Protein AF-A0A6P1HX09-F1 (afdb_monomer_lite)

Structure (mmCIF, N/CA/C/O backbone):
data_AF-A0A6P1HX09-F1
#
_entry.id   AF-A0A6P1HX09-F1
#
loop_
_atom_site.group_PDB
_atom_site.id
_atom_site.type_symbol
_atom_site.label_atom_id
_atom_site.label_alt_id
_atom_site.label_comp_id
_atom_site.label_asym_id
_atom_site.label_entity_id
_atom_site.label_seq_id
_atom_site.pdbx_PDB_ins_code
_atom_site.Cartn_x
_atom_site.Cartn_y
_atom_site.Cartn_z
_atom_site.occupancy
_atom_site.B_iso_or_equiv
_atom_site.auth_seq_id
_atom_site.auth_comp_id
_atom_site.auth_asym_id
_atom_site.auth_atom_id
_atom_site.pdbx_PDB_model_num
ATOM 1 N N . MET A 1 1 ? 6.838 22.957 4.792 1.00 38.12 1 MET A N 1
ATOM 2 C CA . MET A 1 1 ? 5.748 22.077 5.249 1.00 38.12 1 MET A CA 1
ATOM 3 C C . MET A 1 1 ? 5.757 20.875 4.335 1.00 38.12 1 MET A C 1
ATOM 5 O O . MET A 1 1 ? 5.362 21.014 3.189 1.00 38.12 1 MET A O 1
ATOM 9 N N . THR A 1 2 ? 6.320 19.754 4.771 1.00 41.56 2 THR A N 1
ATOM 10 C CA . THR A 1 2 ? 6.029 18.472 4.128 1.00 41.56 2 THR A CA 1
ATOM 11 C C . THR A 1 2 ? 4.670 18.055 4.652 1.00 41.56 2 THR A C 1
ATOM 13 O O . THR A 1 2 ? 4.518 17.811 5.846 1.00 41.56 2 THR A O 1
ATOM 16 N N . ASP A 1 3 ? 3.683 18.127 3.773 1.00 48.19 3 ASP A N 1
ATOM 17 C CA . ASP A 1 3 ? 2.306 17.742 4.028 1.00 48.19 3 ASP A CA 1
ATOM 18 C C . ASP A 1 3 ? 2.295 16.239 4.341 1.00 48.19 3 ASP A C 1
ATOM 20 O O . ASP A 1 3 ? 2.433 15.400 3.453 1.00 48.19 3 ASP A O 1
ATOM 24 N N . SER A 1 4 ? 2.301 15.894 5.630 1.00 53.03 4 SER A N 1
ATOM 25 C CA . SER A 1 4 ? 2.424 14.512 6.113 1.00 53.03 4 SER A CA 1
ATOM 26 C C . SER A 1 4 ? 1.203 13.653 5.794 1.00 53.03 4 SER A C 1
ATOM 28 O O . SER A 1 4 ? 1.224 12.453 6.067 1.00 53.03 4 SER A O 1
ATOM 30 N N . ASP A 1 5 ? 0.177 14.265 5.208 1.00 59.88 5 ASP A N 1
ATOM 31 C CA . ASP A 1 5 ? -1.135 13.672 5.004 1.00 59.88 5 ASP A CA 1
ATOM 32 C C . ASP A 1 5 ? -1.374 13.303 3.530 1.00 59.88 5 ASP A C 1
ATOM 34 O O . ASP A 1 5 ? -2.375 12.666 3.208 1.00 59.88 5 ASP A O 1
ATOM 38 N N . VAL A 1 6 ? -0.434 13.613 2.628 1.00 70.25 6 VAL A N 1
ATOM 39 C CA . VAL A 1 6 ? -0.580 13.339 1.191 1.00 70.25 6 VAL A CA 1
ATOM 40 C C . VAL A 1 6 ? -0.124 11.922 0.857 1.00 70.25 6 VAL A C 1
ATOM 42 O O . VAL A 1 6 ? 1.008 11.534 1.140 1.00 70.25 6 VAL A O 1
ATOM 45 N N . VAL A 1 7 ? -1.044 11.159 0.282 1.00 82.44 7 VAL A N 1
ATOM 46 C CA . VAL A 1 7 ? -0.865 9.848 -0.359 1.00 82.44 7 VAL A CA 1
ATOM 47 C C . VAL A 1 7 ? -1.191 10.038 -1.835 1.00 82.44 7 VAL A C 1
ATOM 49 O O . VAL A 1 7 ? -2.063 10.854 -2.155 1.00 82.44 7 VAL A O 1
ATOM 52 N N . ASP A 1 8 ? -0.518 9.318 -2.727 1.00 85.44 8 ASP A N 1
ATOM 53 C CA . ASP A 1 8 ? -0.711 9.524 -4.168 1.00 85.44 8 ASP A CA 1
ATOM 54 C C . ASP A 1 8 ? -2.157 9.261 -4.622 1.00 85.44 8 ASP A C 1
ATOM 56 O O . ASP A 1 8 ? -2.694 9.989 -5.462 1.00 85.44 8 ASP A O 1
ATOM 60 N N . ILE A 1 9 ? -2.806 8.231 -4.068 1.00 88.31 9 ILE A N 1
ATOM 61 C CA . ILE A 1 9 ? -4.191 7.866 -4.382 1.00 88.31 9 ILE A CA 1
ATOM 62 C C . ILE A 1 9 ? -4.967 7.538 -3.099 1.00 88.31 9 ILE A C 1
ATOM 64 O O . ILE A 1 9 ? -4.567 6.687 -2.303 1.00 88.31 9 ILE A O 1
ATOM 68 N N . ILE A 1 10 ? -6.140 8.164 -2.961 1.00 91.75 10 ILE A N 1
ATOM 69 C CA . ILE A 1 10 ? -7.210 7.751 -2.044 1.00 91.75 10 ILE A CA 1
ATOM 70 C C . ILE A 1 10 ? -8.414 7.357 -2.890 1.00 91.75 10 ILE A C 1
ATOM 72 O O . ILE A 1 10 ? -8.849 8.134 -3.743 1.00 91.75 10 ILE A O 1
ATOM 76 N N . ALA A 1 11 ? -8.967 6.173 -2.650 1.00 92.62 11 ALA A N 1
ATOM 77 C CA . ALA A 1 11 ? -10.211 5.742 -3.277 1.00 92.62 11 ALA A CA 1
ATOM 78 C C . ALA A 1 11 ? -11.165 5.160 -2.236 1.00 92.62 11 ALA A C 1
ATOM 80 O O . ALA A 1 11 ? -10.728 4.542 -1.274 1.00 92.62 11 ALA A O 1
ATOM 81 N N . GLU A 1 12 ? -12.466 5.328 -2.447 1.00 94.75 12 GLU A N 1
ATOM 82 C CA . GLU A 1 12 ? -13.501 4.722 -1.613 1.00 94.75 12 GLU A CA 1
ATOM 83 C C . GLU A 1 12 ? -14.493 3.974 -2.503 1.00 94.75 12 GLU A C 1
ATOM 85 O O . GLU A 1 12 ? -14.921 4.485 -3.543 1.00 94.75 12 GLU A O 1
ATOM 90 N N . LYS A 1 13 ? -14.863 2.758 -2.102 1.00 93.94 13 LYS A N 1
ATOM 91 C CA . LYS A 1 13 ? -15.914 1.977 -2.752 1.00 93.94 13 LYS A CA 1
ATOM 92 C C . LYS A 1 13 ? -16.670 1.152 -1.722 1.00 93.94 13 LYS A C 1
ATOM 94 O O . LYS A 1 13 ? -16.056 0.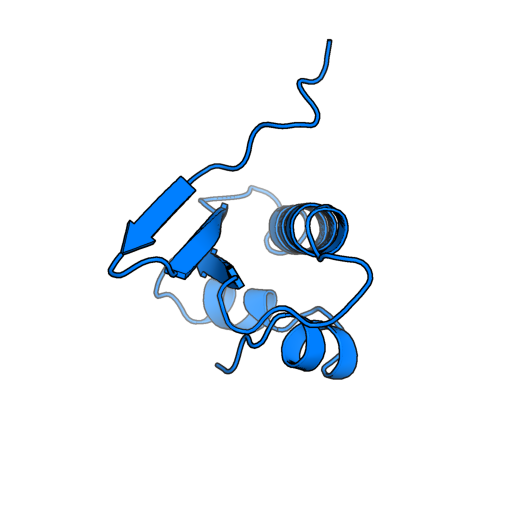398 -0.980 1.00 93.94 13 LYS A O 1
ATOM 99 N N . ASP A 1 14 ? -17.998 1.253 -1.711 1.00 94.62 14 ASP A N 1
ATOM 100 C CA . ASP A 1 14 ? -18.865 0.469 -0.818 1.00 94.62 14 ASP A CA 1
ATOM 101 C C . ASP A 1 14 ? -18.422 0.553 0.662 1.00 94.62 14 ASP A C 1
ATOM 103 O O . ASP A 1 14 ? -18.387 -0.452 1.371 1.00 94.62 14 ASP A O 1
ATOM 107 N N . GLY A 1 15 ? -18.007 1.746 1.110 1.00 92.12 15 GLY A N 1
ATOM 108 C CA . GLY A 1 15 ? -17.493 1.988 2.464 1.00 92.12 15 GLY A CA 1
ATOM 109 C C . GLY A 1 15 ? -16.091 1.433 2.743 1.00 92.12 15 GLY A C 1
ATOM 110 O O . GLY A 1 15 ? -15.668 1.447 3.894 1.00 92.12 15 GLY A O 1
ATOM 111 N N . HIS A 1 16 ? -15.380 0.942 1.723 1.00 92.94 16 HIS A N 1
ATOM 112 C CA . HIS A 1 16 ? -13.996 0.486 1.829 1.00 92.94 16 HIS A CA 1
ATOM 113 C C . HIS A 1 16 ? -13.047 1.538 1.263 1.00 92.94 16 HIS A C 1
ATOM 115 O O . HIS A 1 16 ? -13.167 1.932 0.101 1.00 92.94 16 HIS A O 1
ATOM 121 N N . LEU A 1 17 ? -12.094 1.965 2.082 1.00 94.12 17 LEU A N 1
ATOM 122 C CA . LEU A 1 17 ? -11.078 2.950 1.763 1.00 94.12 17 LEU A CA 1
ATOM 123 C C . LEU A 1 17 ? -9.801 2.262 1.272 1.00 94.12 17 LEU A C 1
ATOM 125 O O . LEU A 1 17 ? -9.338 1.289 1.859 1.00 94.12 17 LEU A O 1
ATOM 129 N N . LEU A 1 18 ? -9.203 2.796 0.216 1.00 94.12 18 LEU A N 1
ATOM 130 C CA . LEU A 1 18 ? -7.918 2.374 -0.323 1.00 94.12 18 LEU A CA 1
ATOM 131 C C . LEU A 1 18 ? -6.928 3.532 -0.234 1.00 94.12 18 LEU A C 1
ATOM 133 O O . LEU A 1 18 ? -7.172 4.600 -0.798 1.00 94.12 18 LEU A O 1
ATOM 137 N N . TYR A 1 19 ? -5.789 3.273 0.401 1.00 94.31 19 TYR A N 1
ATOM 138 C CA . TYR A 1 19 ? -4.602 4.117 0.339 1.00 94.31 19 TYR A CA 1
ATOM 139 C C . TYR A 1 19 ? -3.576 3.485 -0.590 1.00 94.31 19 TYR A C 1
ATOM 141 O O . TYR A 1 19 ? -3.140 2.358 -0.353 1.00 94.31 19 TYR A O 1
ATOM 149 N N . ALA A 1 20 ? -3.177 4.202 -1.635 1.00 93.31 20 ALA A N 1
ATOM 150 C CA . ALA A 1 20 ? -2.209 3.697 -2.592 1.00 93.31 20 ALA A CA 1
ATOM 151 C C . ALA A 1 20 ? -1.091 4.705 -2.859 1.00 93.31 20 ALA A C 1
ATOM 153 O O . ALA A 1 20 ? -1.358 5.845 -3.228 1.00 93.31 20 ALA A O 1
ATOM 154 N N . GLU A 1 21 ? 0.154 4.254 -2.703 1.00 92.25 21 GLU A N 1
ATOM 155 C CA . GLU A 1 21 ? 1.340 5.005 -3.127 1.00 92.25 21 GLU A CA 1
ATOM 156 C C . GLU A 1 21 ? 1.790 4.493 -4.500 1.00 92.25 21 GLU A C 1
ATOM 158 O O . GLU A 1 21 ? 1.799 3.281 -4.756 1.00 92.25 21 GLU A O 1
ATOM 163 N N . VAL A 1 22 ? 2.153 5.406 -5.398 1.00 87.50 22 VAL A N 1
ATOM 164 C CA . VAL A 1 22 ? 2.493 5.103 -6.789 1.00 87.50 22 VAL A CA 1
ATOM 165 C C . VAL A 1 22 ? 3.985 5.286 -6.996 1.00 87.50 22 VAL A C 1
ATOM 167 O O . VAL A 1 22 ? 4.520 6.389 -6.957 1.00 87.50 22 VAL A O 1
ATOM 170 N N . ASN A 1 23 ? 4.675 4.194 -7.311 1.00 82.19 23 ASN A N 1
ATOM 171 C CA . ASN A 1 23 ? 6.095 4.251 -7.598 1.00 82.19 23 ASN A CA 1
ATOM 172 C C . ASN A 1 23 ? 6.379 4.269 -9.108 1.00 82.19 23 ASN A C 1
ATOM 174 O O . ASN A 1 23 ? 6.149 3.293 -9.832 1.00 82.19 23 ASN A O 1
ATOM 178 N N . GLY A 1 24 ? 6.890 5.409 -9.577 1.00 68.00 24 GLY A N 1
ATOM 179 C CA . GLY A 1 24 ? 7.278 5.657 -10.964 1.00 68.00 24 GLY A CA 1
ATOM 180 C C . GLY A 1 24 ? 8.714 5.233 -11.303 1.00 68.00 24 GLY A C 1
ATOM 181 O O . GLY A 1 24 ? 9.295 4.310 -10.735 1.00 68.00 24 GLY A O 1
ATOM 182 N N . THR A 1 25 ? 9.311 5.888 -12.301 1.00 61.16 25 THR A N 1
ATOM 183 C CA . THR A 1 25 ? 10.731 5.705 -12.644 1.00 61.16 25 THR A CA 1
ATOM 184 C C . THR A 1 25 ? 11.624 6.416 -11.630 1.00 61.16 25 THR A C 1
ATOM 186 O O . THR A 1 25 ? 11.725 7.641 -11.659 1.00 61.16 25 THR A O 1
ATOM 189 N N . SER A 1 26 ? 12.322 5.647 -10.795 1.00 60.50 26 SER A N 1
ATOM 190 C CA . SER A 1 26 ? 13.394 6.151 -9.932 1.00 60.50 26 SER A CA 1
ATOM 191 C C . SER A 1 26 ? 14.767 5.965 -10.569 1.00 60.50 26 SER A C 1
ATOM 193 O O . SER A 1 26 ? 15.030 4.943 -11.210 1.00 60.50 26 SER A O 1
ATOM 195 N N . THR A 1 27 ? 15.683 6.904 -10.333 1.00 57.69 27 THR A N 1
ATOM 196 C CA . THR A 1 27 ? 17.107 6.743 -10.673 1.00 57.69 27 THR A CA 1
ATOM 197 C C . THR A 1 27 ? 17.793 5.683 -9.805 1.00 57.69 27 THR A C 1
ATOM 199 O O . THR A 1 27 ? 18.809 5.123 -10.222 1.00 57.69 27 THR A O 1
ATOM 202 N N . VAL A 1 28 ? 17.219 5.354 -8.638 1.00 63.41 28 VAL A N 1
ATOM 203 C CA . VAL A 1 28 ? 17.676 4.284 -7.740 1.00 63.41 28 VAL A CA 1
ATOM 204 C C . VAL A 1 28 ? 16.518 3.319 -7.471 1.00 63.41 28 VAL A C 1
ATOM 206 O O . VAL A 1 28 ? 15.740 3.511 -6.535 1.00 63.41 28 VAL A O 1
ATOM 209 N N . PRO A 1 29 ? 16.384 2.254 -8.278 1.00 59.62 29 PRO A N 1
ATOM 210 C CA . PRO A 1 29 ? 15.305 1.286 -8.116 1.00 59.62 29 PRO A CA 1
ATOM 211 C C . PRO A 1 29 ? 15.329 0.667 -6.714 1.00 59.62 29 PRO A C 1
ATOM 213 O O . PRO A 1 29 ? 16.312 0.031 -6.335 1.00 59.62 29 PRO A O 1
ATOM 216 N N . GLY A 1 30 ? 14.255 0.881 -5.951 1.00 61.47 30 GLY A N 1
ATOM 217 C CA . GLY A 1 30 ? 14.063 0.345 -4.600 1.00 61.47 30 GLY A CA 1
ATOM 218 C C . GLY A 1 30 ? 14.039 1.382 -3.472 1.00 61.47 30 GLY A C 1
ATOM 219 O O . GLY A 1 30 ? 13.345 1.139 -2.492 1.00 61.47 30 GLY A O 1
ATOM 220 N N . LEU A 1 31 ? 14.698 2.544 -3.606 1.00 65.31 31 LEU A N 1
ATOM 221 C CA . LEU A 1 31 ? 14.668 3.582 -2.554 1.00 65.31 31 LEU A CA 1
ATOM 222 C C . LEU A 1 31 ? 13.259 4.171 -2.379 1.00 65.31 31 LEU A C 1
ATOM 224 O O . LEU A 1 31 ? 12.779 4.376 -1.262 1.00 65.31 31 LEU A O 1
ATOM 228 N N . ASP A 1 32 ? 12.576 4.380 -3.499 1.00 77.62 32 ASP A N 1
ATOM 229 C CA . ASP A 1 32 ? 11.227 4.943 -3.497 1.00 77.62 32 ASP A CA 1
ATOM 230 C C . ASP A 1 32 ? 10.198 3.922 -2.978 1.00 77.62 32 ASP A C 1
ATOM 232 O O . ASP A 1 32 ? 9.188 4.308 -2.399 1.00 77.62 32 ASP A O 1
ATOM 236 N N . VAL A 1 33 ? 10.483 2.614 -3.088 1.00 82.62 33 VAL A N 1
ATOM 237 C CA . VAL A 1 33 ? 9.618 1.557 -2.531 1.00 82.62 33 VAL A CA 1
ATOM 238 C C . VAL A 1 33 ? 9.692 1.521 -1.009 1.00 82.62 33 VAL A C 1
ATOM 240 O O . VAL A 1 33 ? 8.658 1.422 -0.350 1.00 82.62 33 VAL A O 1
ATOM 243 N N . ASP A 1 34 ? 10.897 1.617 -0.445 1.00 87.12 34 ASP A N 1
ATOM 244 C CA . ASP A 1 34 ? 11.082 1.620 1.010 1.00 87.12 34 ASP A CA 1
ATOM 245 C C . ASP A 1 34 ? 10.365 2.839 1.628 1.00 87.12 34 ASP A C 1
ATOM 247 O O . ASP A 1 34 ? 9.681 2.728 2.649 1.00 87.12 34 ASP A O 1
ATOM 251 N N . THR A 1 35 ? 10.448 3.991 0.950 1.00 86.88 35 THR A N 1
ATOM 252 C CA . THR A 1 35 ? 9.740 5.220 1.338 1.00 86.88 35 THR A CA 1
ATOM 253 C C . THR A 1 35 ? 8.220 5.057 1.264 1.00 86.88 35 THR A C 1
ATOM 255 O O . THR A 1 35 ? 7.538 5.320 2.256 1.00 86.88 35 THR A O 1
ATOM 258 N N . ALA A 1 36 ? 7.693 4.580 0.132 1.00 89.38 36 ALA A N 1
ATOM 259 C CA . ALA A 1 36 ? 6.261 4.353 -0.065 1.00 89.38 36 ALA A CA 1
ATOM 260 C C . ALA A 1 36 ? 5.695 3.355 0.959 1.00 89.38 36 ALA A C 1
ATOM 262 O O . ALA A 1 36 ? 4.657 3.592 1.574 1.00 89.38 36 ALA A O 1
ATOM 263 N N . THR A 1 37 ? 6.427 2.275 1.239 1.00 90.81 37 THR A N 1
ATOM 264 C CA . THR A 1 37 ? 6.035 1.303 2.268 1.00 90.81 37 THR A CA 1
ATOM 265 C C . THR A 1 37 ? 5.941 1.962 3.644 1.00 90.81 37 THR A C 1
ATOM 267 O O . THR A 1 37 ? 4.953 1.779 4.351 1.00 90.81 37 THR A O 1
ATOM 270 N N . GLY A 1 38 ? 6.938 2.765 4.033 1.00 91.00 38 GLY A N 1
ATOM 271 C CA . GLY A 1 38 ? 6.912 3.490 5.306 1.00 91.00 38 GLY A CA 1
ATOM 272 C C . GLY A 1 38 ? 5.740 4.473 5.417 1.00 91.00 38 GLY A C 1
ATOM 273 O O . GLY A 1 38 ? 5.155 4.621 6.491 1.00 91.00 38 GLY A O 1
ATOM 274 N N . GLN A 1 39 ? 5.366 5.111 4.307 1.00 91.19 39 GLN A N 1
ATOM 275 C CA . GLN A 1 39 ? 4.210 6.003 4.227 1.00 91.19 39 GLN A CA 1
ATOM 276 C C . GLN A 1 39 ? 2.879 5.252 4.381 1.00 91.19 39 GLN A C 1
ATOM 278 O O . GLN A 1 39 ? 2.004 5.722 5.112 1.00 91.19 39 GLN A O 1
ATOM 283 N N . LEU A 1 40 ? 2.734 4.069 3.776 1.00 92.69 40 LEU A N 1
ATOM 284 C CA . LEU A 1 40 ? 1.564 3.204 3.975 1.00 92.69 40 LEU A CA 1
ATOM 285 C C . LEU A 1 40 ? 1.466 2.719 5.430 1.00 92.69 40 LEU A C 1
ATOM 287 O O . LEU A 1 40 ? 0.415 2.852 6.052 1.00 92.69 40 LEU A O 1
ATOM 291 N N . VAL A 1 41 ? 2.575 2.252 6.017 1.00 92.56 41 VAL A N 1
ATOM 292 C CA . VAL A 1 41 ? 2.620 1.801 7.423 1.00 92.56 41 VAL A CA 1
ATOM 293 C C . VAL A 1 41 ? 2.194 2.909 8.386 1.00 92.56 41 VAL A C 1
ATOM 295 O O . VAL A 1 41 ? 1.488 2.648 9.355 1.00 92.56 41 VAL A O 1
ATOM 298 N N . ARG A 1 42 ? 2.567 4.166 8.123 1.00 90.94 42 ARG A N 1
ATOM 299 C CA . ARG A 1 42 ? 2.197 5.306 8.977 1.00 90.94 42 ARG A CA 1
ATOM 300 C C . ARG A 1 42 ? 0.688 5.592 8.999 1.00 90.94 42 ARG A C 1
ATOM 302 O O . ARG A 1 42 ? 0.226 6.287 9.899 1.00 90.94 42 ARG A O 1
ATOM 309 N N . ARG A 1 43 ? -0.056 5.073 8.020 1.00 89.25 43 ARG A N 1
ATOM 310 C CA . ARG A 1 43 ? -1.513 5.227 7.881 1.00 89.25 43 ARG A CA 1
ATOM 311 C C . ARG A 1 43 ? -2.295 4.035 8.406 1.00 89.25 43 ARG A C 1
ATOM 313 O O . ARG A 1 43 ? -3.520 4.088 8.445 1.00 89.25 43 ARG A O 1
ATOM 320 N N . MET A 1 44 ? -1.603 2.975 8.811 1.00 89.81 44 MET A N 1
ATOM 321 C CA . MET A 1 44 ? -2.261 1.846 9.435 1.00 89.81 44 MET A CA 1
ATOM 322 C C . MET A 1 44 ? -2.950 2.285 10.733 1.00 89.81 44 MET A C 1
ATOM 324 O O . MET A 1 44 ? -2.305 2.908 11.584 1.00 89.81 44 MET A O 1
ATOM 328 N N . PRO A 1 45 ? -4.237 1.951 10.914 1.00 86.81 45 PRO A N 1
ATOM 329 C CA . PRO A 1 45 ? -4.893 2.134 12.197 1.00 86.81 45 PRO A CA 1
ATOM 330 C C . PRO A 1 45 ? -4.232 1.251 13.266 1.00 86.81 45 PRO A C 1
ATOM 332 O O . PRO A 1 45 ? -3.679 0.189 12.976 1.00 86.81 45 PRO A O 1
ATOM 335 N N . SER A 1 46 ? -4.290 1.692 14.526 1.00 85.38 46 SER A N 1
ATOM 336 C CA . SER A 1 46 ? -3.724 0.951 15.665 1.00 85.38 46 SER A CA 1
ATOM 337 C C . SER A 1 46 ? -4.365 -0.427 15.862 1.00 85.38 46 SER A C 1
ATOM 339 O O . SER A 1 46 ? -3.725 -1.338 16.383 1.00 85.38 46 SER A O 1
ATOM 341 N N . GLU A 1 47 ? -5.627 -0.568 15.457 1.00 88.50 47 GLU A N 1
ATOM 342 C CA . GLU A 1 47 ? -6.365 -1.828 15.414 1.00 88.50 47 GLU A CA 1
ATOM 343 C C . GLU A 1 47 ? -6.682 -2.172 13.960 1.00 88.50 47 GLU A C 1
ATOM 345 O O . GLU A 1 47 ? -6.896 -1.278 13.145 1.00 88.50 47 GLU A O 1
ATOM 350 N N . ALA A 1 48 ? -6.709 -3.464 13.631 1.00 84.06 48 ALA A N 1
ATOM 351 C CA . ALA A 1 48 ? -6.998 -3.904 12.273 1.00 84.06 48 ALA A CA 1
ATOM 352 C C . ALA A 1 48 ? -8.418 -3.491 11.854 1.00 84.06 48 ALA A C 1
ATOM 354 O O . ALA A 1 48 ? -9.395 -3.867 12.503 1.00 84.06 48 ALA A O 1
ATOM 355 N N . ASP A 1 49 ? -8.516 -2.772 10.739 1.00 89.00 49 ASP A N 1
ATOM 356 C CA . ASP A 1 49 ? -9.774 -2.326 10.150 1.00 89.00 49 ASP A CA 1
ATOM 357 C C . ASP A 1 49 ? -9.935 -2.935 8.755 1.00 89.00 49 ASP A C 1
ATOM 359 O O . ASP A 1 49 ? -9.190 -2.616 7.832 1.00 89.00 49 ASP A O 1
ATOM 363 N N . GLN A 1 50 ? -10.919 -3.822 8.605 1.00 88.00 50 GLN A N 1
ATOM 364 C CA . GLN A 1 50 ? -11.207 -4.490 7.331 1.00 88.00 50 GLN A CA 1
ATOM 365 C C . GLN A 1 50 ? -11.805 -3.540 6.284 1.00 88.00 50 GLN A C 1
ATOM 367 O O . GLN A 1 50 ? -11.849 -3.888 5.107 1.00 88.00 50 GLN A O 1
ATOM 372 N N . SER A 1 51 ? -12.256 -2.351 6.692 1.00 92.06 51 SER A N 1
ATOM 373 C CA . SER A 1 51 ? -12.715 -1.316 5.769 1.00 92.06 51 SER A CA 1
ATOM 374 C C . SER A 1 51 ? -11.564 -0.533 5.133 1.00 92.06 51 SER A C 1
ATOM 376 O O . SER A 1 51 ? -11.813 0.253 4.226 1.00 92.06 51 SER A O 1
ATOM 378 N N . VAL A 1 52 ? -10.309 -0.751 5.546 1.00 92.69 52 VAL A N 1
ATOM 379 C CA . VAL A 1 52 ? -9.140 -0.052 4.999 1.00 92.69 52 VAL A CA 1
ATOM 380 C C . VAL A 1 52 ? -8.208 -1.036 4.300 1.00 92.69 52 VAL A C 1
ATOM 382 O O . VAL A 1 52 ? -7.828 -2.068 4.842 1.00 92.69 52 VAL A O 1
ATOM 385 N N . SER A 1 53 ? -7.817 -0.699 3.077 1.00 94.44 53 SER A N 1
ATOM 386 C CA . SER A 1 53 ? -6.857 -1.438 2.263 1.00 94.44 53 SER A CA 1
ATOM 387 C C . SER A 1 53 ? -5.674 -0.554 1.891 1.00 94.44 53 SER A C 1
ATOM 389 O O . SER A 1 53 ? -5.804 0.664 1.740 1.00 94.44 53 SER A O 1
ATOM 391 N N . PHE A 1 54 ? -4.520 -1.183 1.696 1.00 94.38 54 PHE A N 1
ATOM 392 C CA . PHE A 1 54 ? -3.288 -0.521 1.283 1.00 94.38 54 PHE A CA 1
ATOM 393 C C . PHE A 1 54 ? -2.782 -1.146 -0.013 1.00 94.38 54 PHE A C 1
ATOM 395 O O . PHE A 1 54 ? -2.903 -2.354 -0.210 1.00 94.38 54 PHE A O 1
ATOM 402 N N . ALA A 1 55 ? -2.207 -0.335 -0.895 1.00 93.56 55 ALA A N 1
ATOM 403 C CA . ALA A 1 55 ? -1.577 -0.833 -2.107 1.00 93.56 55 ALA A CA 1
ATOM 404 C C . ALA A 1 55 ? -0.303 -0.061 -2.445 1.00 93.56 55 ALA A C 1
ATOM 406 O O . ALA A 1 55 ? -0.210 1.153 -2.271 1.00 93.56 55 ALA A O 1
ATOM 407 N N . LEU A 1 56 ? 0.666 -0.781 -2.997 1.00 91.81 56 LEU A N 1
ATOM 408 C CA . LEU A 1 56 ? 1.813 -0.203 -3.670 1.00 91.81 56 LEU A CA 1
ATOM 409 C C . LEU A 1 56 ? 1.634 -0.419 -5.170 1.00 91.81 56 LEU A C 1
ATOM 411 O O . LEU A 1 56 ? 1.661 -1.550 -5.653 1.00 91.81 56 LEU A O 1
ATOM 415 N N . VAL A 1 57 ? 1.449 0.667 -5.910 1.00 90.44 57 VAL A N 1
ATOM 416 C CA . VAL A 1 57 ? 1.315 0.608 -7.363 1.00 90.44 57 VAL A CA 1
ATOM 417 C C . VAL A 1 57 ? 2.703 0.725 -7.968 1.00 90.44 57 VAL A C 1
ATOM 419 O O . VAL A 1 57 ? 3.378 1.741 -7.817 1.00 90.44 57 VAL A O 1
ATOM 422 N N . VAL A 1 58 ? 3.132 -0.316 -8.670 1.00 86.94 58 VAL A N 1
ATOM 423 C CA . VAL A 1 58 ? 4.402 -0.340 -9.398 1.00 86.94 58 VAL A CA 1
ATOM 424 C C . VAL A 1 58 ? 4.152 -0.553 -10.884 1.00 86.94 58 VAL A C 1
ATOM 426 O O . VAL A 1 58 ? 3.082 -0.999 -11.297 1.00 86.94 58 VAL A O 1
ATOM 429 N N . ARG A 1 59 ? 5.146 -0.233 -11.713 1.00 84.88 59 ARG A N 1
ATOM 430 C CA . ARG A 1 59 ? 5.096 -0.584 -13.135 1.00 84.88 59 ARG A CA 1
ATOM 431 C C . ARG A 1 59 ? 5.123 -2.103 -13.300 1.00 84.88 59 ARG A C 1
ATOM 433 O O . ARG A 1 59 ? 5.846 -2.788 -12.579 1.00 84.88 59 ARG A O 1
ATOM 440 N N . ASP A 1 60 ? 4.376 -2.593 -14.285 1.00 86.12 60 ASP A N 1
ATOM 441 C CA . ASP A 1 60 ? 4.336 -4.007 -14.673 1.00 86.12 60 ASP A CA 1
ATOM 442 C C . ASP A 1 60 ? 5.604 -4.391 -15.461 1.00 86.12 60 ASP A C 1
ATOM 444 O O . ASP A 1 60 ? 5.595 -4.633 -16.666 1.00 86.12 60 ASP A O 1
ATOM 448 N N . GLU A 1 61 ? 6.746 -4.330 -14.777 1.00 85.56 61 GLU A N 1
ATOM 449 C CA . GLU A 1 61 ? 8.039 -4.799 -15.263 1.00 85.56 61 GLU A CA 1
ATOM 450 C C . GLU A 1 61 ? 8.739 -5.604 -14.154 1.00 85.56 61 GLU A C 1
ATOM 452 O O . GLU A 1 61 ? 8.641 -5.227 -12.982 1.00 85.56 61 GLU A O 1
ATOM 457 N N . PRO A 1 62 ? 9.489 -6.677 -14.479 1.00 84.81 62 PRO A N 1
ATOM 458 C CA . PRO A 1 62 ? 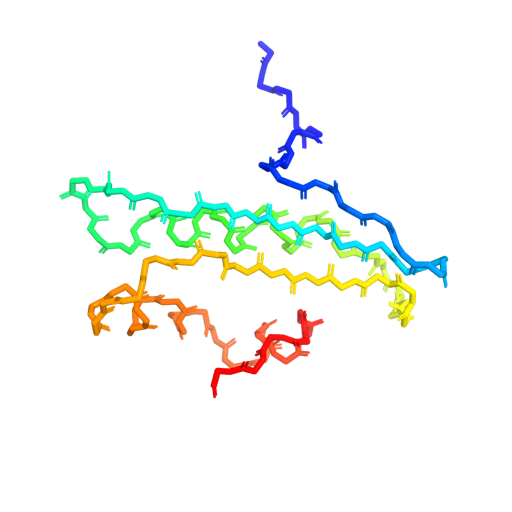9.984 -7.630 -13.478 1.00 84.81 62 PRO A CA 1
ATOM 459 C C . PRO A 1 62 ? 10.748 -6.976 -12.325 1.00 84.81 62 PRO A C 1
ATOM 461 O O . PRO A 1 62 ? 10.501 -7.258 -11.159 1.00 84.81 62 PRO A O 1
ATOM 464 N N . ARG A 1 63 ? 11.617 -6.010 -12.643 1.00 83.44 63 ARG A N 1
ATOM 465 C CA . ARG A 1 63 ? 12.420 -5.310 -11.638 1.00 83.44 63 ARG A CA 1
ATOM 466 C C . ARG A 1 63 ? 11.568 -4.507 -10.657 1.00 83.44 63 ARG A C 1
ATOM 468 O O . ARG A 1 63 ? 11.932 -4.428 -9.491 1.00 83.44 63 ARG A O 1
ATOM 475 N N . SER A 1 64 ? 10.490 -3.881 -11.129 1.00 83.62 64 SER A N 1
ATOM 476 C CA . SER A 1 64 ? 9.566 -3.103 -10.299 1.00 83.62 64 SER A CA 1
ATOM 477 C C . SER A 1 64 ? 8.755 -4.002 -9.366 1.00 83.62 64 SER A C 1
ATOM 479 O O . SER A 1 64 ? 8.551 -3.643 -8.210 1.00 83.62 64 SER A O 1
ATOM 481 N N . VAL A 1 65 ? 8.370 -5.186 -9.841 1.00 84.00 65 VAL A N 1
ATOM 482 C CA . VAL A 1 65 ? 7.697 -6.209 -9.031 1.00 84.00 65 VAL A CA 1
ATOM 483 C C . VAL A 1 65 ? 8.642 -6.774 -7.966 1.00 84.00 65 VAL A C 1
ATOM 485 O O . VAL A 1 65 ? 8.286 -6.814 -6.792 1.00 84.00 65 VAL A O 1
ATOM 488 N N . ASP A 1 66 ? 9.883 -7.105 -8.335 1.00 85.62 66 ASP A N 1
ATOM 489 C CA . ASP A 1 66 ? 10.883 -7.638 -7.398 1.00 85.62 66 ASP A CA 1
ATOM 490 C C . ASP A 1 66 ? 11.191 -6.663 -6.253 1.00 85.62 66 ASP A C 1
ATOM 492 O O . ASP A 1 66 ? 11.415 -7.072 -5.113 1.00 85.62 66 ASP A O 1
ATOM 496 N N . VAL A 1 67 ? 11.219 -5.353 -6.531 1.00 85.94 67 VAL A N 1
ATOM 497 C CA . VAL A 1 67 ? 11.461 -4.364 -5.473 1.00 85.94 67 VAL A CA 1
ATOM 498 C C . VAL A 1 67 ? 10.239 -4.134 -4.586 1.00 85.94 67 VAL A C 1
ATOM 500 O O . VAL A 1 67 ? 10.429 -3.768 -3.428 1.00 85.94 67 VAL A O 1
ATOM 503 N N . ALA A 1 68 ? 9.018 -4.371 -5.079 1.00 85.06 68 ALA A N 1
ATOM 504 C CA . ALA A 1 68 ? 7.775 -4.179 -4.326 1.00 85.06 68 ALA A CA 1
ATOM 505 C C . ALA A 1 68 ? 7.686 -5.080 -3.077 1.00 85.06 68 ALA A C 1
ATOM 507 O O . ALA A 1 68 ? 7.067 -4.698 -2.087 1.00 85.06 68 ALA A O 1
ATOM 508 N N . VAL A 1 69 ? 8.370 -6.232 -3.085 1.00 86.88 69 VAL A N 1
ATOM 509 C CA . VAL A 1 69 ? 8.435 -7.190 -1.960 1.00 86.88 69 VAL A CA 1
ATOM 510 C C . VAL A 1 69 ? 9.636 -6.996 -1.028 1.00 86.88 69 VAL A C 1
ATOM 512 O O . VAL A 1 69 ? 9.953 -7.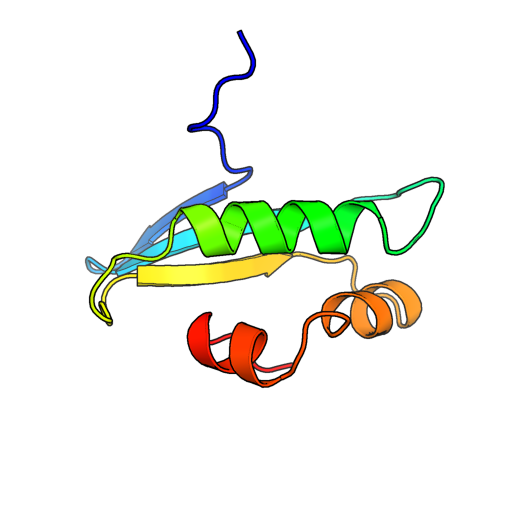884 -0.241 1.00 86.88 69 VAL A O 1
ATOM 515 N N . ARG A 1 70 ? 10.361 -5.871 -1.095 1.00 87.06 70 ARG A N 1
ATOM 516 C CA . ARG A 1 70 ? 11.571 -5.683 -0.262 1.00 87.06 70 ARG A CA 1
ATOM 517 C C . ARG A 1 70 ? 11.285 -5.576 1.231 1.00 87.06 70 ARG A C 1
ATOM 519 O O . ARG A 1 70 ? 12.172 -5.862 2.038 1.00 87.06 70 ARG A O 1
ATOM 526 N N . ALA A 1 71 ? 10.080 -5.159 1.606 1.00 88.25 71 ALA A N 1
ATOM 527 C CA . ALA A 1 71 ? 9.677 -5.136 3.001 1.00 88.25 71 ALA A CA 1
ATOM 528 C C . ALA A 1 71 ? 9.582 -6.569 3.560 1.00 88.25 71 ALA A C 1
ATOM 530 O O . ALA A 1 71 ? 9.197 -7.487 2.837 1.00 88.25 71 ALA A O 1
ATOM 531 N N . PRO A 1 72 ? 9.897 -6.795 4.849 1.00 90.94 72 PRO A N 1
ATOM 532 C CA . PRO A 1 72 ? 9.707 -8.106 5.463 1.00 90.94 72 PRO A CA 1
ATOM 533 C C . PRO A 1 72 ? 8.272 -8.612 5.273 1.00 90.94 72 PRO A C 1
ATOM 535 O O . PRO A 1 72 ? 7.337 -7.834 5.459 1.00 90.94 72 PRO A O 1
ATOM 538 N N . GLN A 1 73 ? 8.091 -9.913 5.010 1.00 91.25 73 GLN A N 1
ATOM 539 C CA . GLN A 1 73 ? 6.769 -10.513 4.755 1.00 91.25 73 GLN A CA 1
ATOM 540 C C . GLN A 1 73 ? 5.726 -10.127 5.813 1.00 91.25 73 GLN A C 1
ATOM 542 O O . GLN A 1 73 ? 4.615 -9.754 5.473 1.00 91.25 73 GLN A O 1
ATOM 547 N N . ARG A 1 74 ? 6.119 -10.082 7.094 1.00 92.56 74 ARG A N 1
ATOM 548 C CA . ARG A 1 74 ? 5.245 -9.642 8.194 1.00 92.56 74 ARG A CA 1
ATOM 549 C C . ARG A 1 74 ? 4.623 -8.256 7.968 1.00 92.56 74 ARG A C 1
ATOM 551 O O . ARG A 1 74 ? 3.501 -8.029 8.398 1.00 92.56 74 ARG A O 1
ATOM 558 N N . ILE A 1 75 ? 5.360 -7.318 7.373 1.00 91.94 75 ILE A N 1
ATOM 559 C CA . ILE A 1 75 ? 4.857 -5.972 7.065 1.00 91.94 75 ILE A CA 1
ATOM 560 C C . ILE A 1 75 ? 3.885 -6.026 5.886 1.00 91.94 75 ILE A C 1
ATOM 562 O O . ILE A 1 75 ? 2.839 -5.392 5.944 1.00 91.94 75 ILE A O 1
ATOM 566 N N . LEU A 1 76 ? 4.201 -6.809 4.853 1.00 91.50 76 LEU A N 1
ATOM 567 C CA . LEU A 1 76 ? 3.323 -6.998 3.696 1.00 91.50 76 LEU A CA 1
ATOM 568 C C . LEU A 1 76 ? 1.996 -7.658 4.100 1.00 91.50 76 LEU A C 1
ATOM 570 O O . LEU A 1 76 ? 0.936 -7.170 3.717 1.00 91.50 76 LEU A O 1
ATOM 574 N N . ASP A 1 77 ? 2.051 -8.677 4.962 1.00 91.94 77 ASP A N 1
ATOM 575 C CA . ASP A 1 77 ? 0.874 -9.353 5.521 1.00 91.94 77 ASP A CA 1
ATOM 576 C C . ASP A 1 77 ? -0.006 -8.382 6.318 1.00 91.94 77 ASP A C 1
ATOM 578 O O . ASP A 1 77 ? -1.226 -8.375 6.175 1.00 91.94 77 ASP A O 1
ATOM 582 N N . LEU A 1 78 ? 0.616 -7.536 7.147 1.00 91.75 78 LEU A N 1
ATOM 583 C CA . LEU A 1 78 ? -0.080 -6.513 7.930 1.00 91.75 78 LEU A CA 1
ATOM 584 C C . LEU A 1 78 ? -0.754 -5.455 7.048 1.00 91.75 78 LEU A C 1
ATOM 586 O O . LEU A 1 78 ? -1.820 -4.962 7.402 1.00 91.75 78 LEU A O 1
ATOM 590 N N . LEU A 1 79 ? -0.148 -5.126 5.908 1.00 91.56 79 LEU A N 1
ATOM 591 C CA . LEU A 1 79 ? -0.725 -4.227 4.908 1.00 91.56 79 LEU A CA 1
ATOM 592 C C . LEU A 1 79 ? -1.760 -4.925 4.010 1.00 91.56 79 LEU A C 1
ATOM 594 O O . LEU A 1 79 ? -2.386 -4.261 3.188 1.00 91.56 79 LEU A O 1
ATOM 598 N N . GLY A 1 80 ? -1.941 -6.244 4.140 1.00 90.19 80 GLY A N 1
ATOM 599 C CA . GLY A 1 80 ? -2.828 -7.030 3.282 1.00 90.19 80 GLY A CA 1
ATOM 600 C C . GLY A 1 80 ? -2.363 -7.110 1.8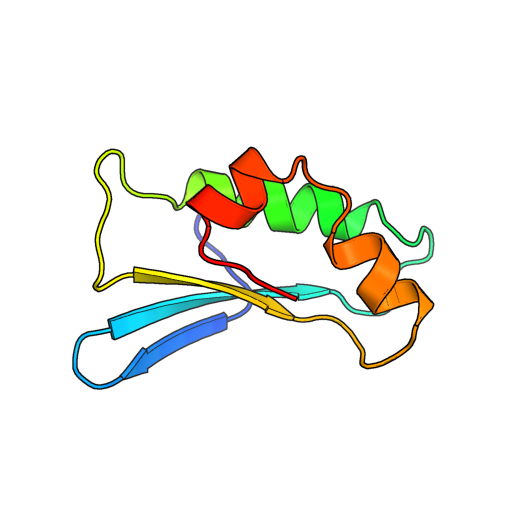24 1.00 90.19 80 GLY A C 1
ATOM 601 O O . GLY A 1 80 ? -3.162 -7.426 0.945 1.00 90.19 80 GLY A O 1
ATOM 602 N N . MET A 1 81 ? -1.088 -6.817 1.550 1.00 87.88 81 MET A N 1
ATOM 603 C CA . MET A 1 81 ? -0.521 -6.844 0.205 1.00 87.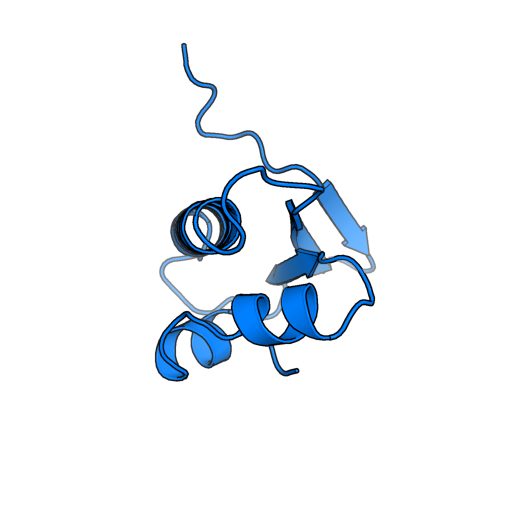88 81 MET A CA 1
ATOM 604 C C . MET A 1 81 ? 0.055 -8.231 -0.083 1.00 87.88 81 MET A C 1
ATOM 606 O O . MET A 1 81 ? 1.109 -8.598 0.434 1.00 87.88 81 MET A O 1
ATOM 610 N N . ALA A 1 82 ? -0.637 -8.994 -0.927 1.00 68.88 82 ALA A N 1
ATOM 611 C CA . ALA A 1 82 ? -0.122 -10.221 -1.522 1.00 68.88 82 ALA A CA 1
ATOM 612 C C . ALA A 1 82 ? 0.240 -9.953 -2.990 1.00 68.88 82 ALA A C 1
ATOM 614 O O . ALA A 1 82 ? -0.536 -9.314 -3.704 1.00 68.88 82 ALA A O 1
ATOM 615 N N . LEU A 1 83 ? 1.417 -10.423 -3.409 1.00 61.16 83 LEU A N 1
ATOM 616 C CA . LEU A 1 83 ? 1.888 -10.391 -4.796 1.00 61.16 83 LEU A CA 1
ATOM 617 C C . LEU A 1 83 ? 1.709 -11.751 -5.469 1.00 61.16 83 LEU A C 1
ATOM 619 O O . LEU A 1 83 ? 1.937 -12.775 -4.785 1.00 61.16 83 LEU A O 1
#

Radius of gyration: 12.79 Å; chains: 1; bounding box: 36×3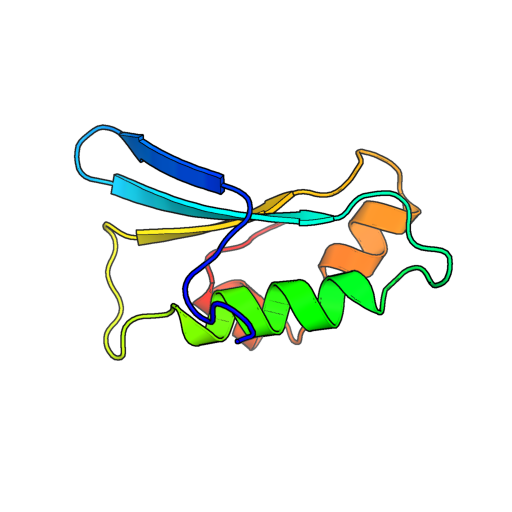3×31 Å

Sequence (83 aa):
MTDSDVVDIIAEKDGHLLYAEVNGTSTVPGLDVDTATGQLVRRMPSEADQSVSFALVVRDEPRSVDVAVRAPQRILDLLGMAL

Secondary structure (DSSP, 8-state):
---TT--SEEEEETTEEEEEEE----SSTTHHHHHHHHHHHTTS-SS--TTEEEEEE--SSHHHHHHHT-S-HHHHHHTT---

pLDDT: mean 83.35, std 13.15, range [38.12, 94.75]

Foldseek 3Di:
DPPLPDAPDWDADPLAIEGEHEDDDDPDQQPVLVVNLVSLVVPQDPDDDPSYAYYYHFDPDPSRVVSNCPDPVVSCVSRVHDD